Protein AF-A0A8J2MXF3-F1 (afdb_monomer_lite)

InterPro domains:
  IPR024571 ERAP1-like C-terminal domain [PF11838] (20-161)
  IPR050344 Peptidase M1 family aminopeptidases [PTHR11533] (20-162)

Radius of gyration: 16.66 Å; chains: 1; bounding box: 43×39×46 Å

Structure (mmCIF, N/CA/C/O backbone):
data_AF-A0A8J2MXF3-F1
#
_entry.id   AF-A0A8J2MXF3-F1
#
loop_
_atom_site.group_PDB
_atom_site.id
_atom_site.type_symbol
_atom_site.label_atom_id
_atom_site.label_alt_id
_atom_site.label_comp_id
_atom_site.label_asym_id
_atom_site.label_entity_id
_atom_site.label_seq_id
_atom_site.pdbx_PDB_ins_code
_atom_site.Cartn_x
_atom_site.Cartn_y
_atom_site.Cartn_z
_atom_site.occupancy
_atom_site.B_iso_or_equiv
_atom_site.auth_seq_id
_atom_site.auth_comp_id
_atom_site.auth_asym_id
_atom_site.auth_atom_id
_atom_site.pdbx_PDB_model_num
ATOM 1 N N . MET A 1 1 ? 4.763 23.069 -11.383 1.00 51.41 1 MET A N 1
ATOM 2 C CA . MET A 1 1 ? 6.110 23.471 -10.920 1.00 51.41 1 MET A CA 1
ATOM 3 C C . MET A 1 1 ? 7.003 22.296 -10.493 1.00 51.41 1 MET A C 1
ATOM 5 O O . MET A 1 1 ? 7.895 21.984 -11.263 1.00 51.41 1 MET A O 1
ATOM 9 N N . ILE A 1 2 ? 6.796 21.588 -9.363 1.00 57.12 2 ILE A N 1
ATOM 10 C CA . ILE A 1 2 ? 7.686 20.450 -8.982 1.00 57.12 2 ILE A CA 1
ATOM 11 C C . ILE A 1 2 ? 7.557 19.253 -9.948 1.00 57.12 2 ILE A C 1
ATOM 13 O O . ILE A 1 2 ? 8.568 18.749 -10.423 1.00 57.12 2 ILE A O 1
ATOM 17 N N . LEU A 1 3 ? 6.329 18.852 -10.300 1.00 63.12 3 LEU A N 1
ATOM 18 C CA . LEU A 1 3 ? 6.084 17.717 -11.210 1.00 63.12 3 LEU A CA 1
ATOM 19 C C . LEU A 1 3 ? 6.523 17.976 -12.667 1.00 63.12 3 LEU A C 1
ATOM 21 O O . LEU A 1 3 ? 6.828 17.054 -13.416 1.00 63.12 3 LEU A O 1
ATOM 25 N N . GLU A 1 4 ? 6.571 19.243 -13.084 1.00 61.25 4 GLU A N 1
ATOM 26 C CA . GLU A 1 4 ? 6.994 19.617 -14.442 1.00 61.25 4 GLU A CA 1
ATOM 27 C C . GLU A 1 4 ? 8.514 19.538 -14.604 1.00 61.25 4 GLU A C 1
ATOM 29 O O . GLU A 1 4 ? 9.002 19.171 -15.671 1.00 61.25 4 GLU A O 1
ATOM 34 N N . LEU A 1 5 ? 9.264 19.809 -13.530 1.00 63.69 5 LEU A N 1
ATOM 35 C CA . LEU A 1 5 ? 10.720 19.668 -13.506 1.00 63.69 5 LEU A CA 1
ATOM 36 C C . LEU A 1 5 ? 11.154 18.195 -13.412 1.00 63.69 5 LEU A C 1
ATOM 38 O O . LEU A 1 5 ? 12.214 17.837 -13.925 1.00 63.69 5 LEU A O 1
ATOM 42 N N . SER A 1 6 ? 10.339 17.323 -12.802 1.00 73.75 6 SER A N 1
ATOM 43 C CA . SER A 1 6 ? 10.648 15.895 -12.645 1.00 73.75 6 SER A CA 1
ATOM 44 C C . SER A 1 6 ? 10.264 15.028 -13.845 1.00 73.75 6 SER A C 1
ATOM 46 O O . SER A 1 6 ? 10.792 13.926 -13.965 1.00 73.75 6 SER A O 1
ATOM 48 N N . GLY A 1 7 ? 9.408 15.490 -14.763 1.00 79.31 7 GLY A N 1
ATOM 49 C CA . GLY A 1 7 ? 8.830 14.666 -15.837 1.00 79.31 7 GLY A CA 1
ATOM 50 C C . GLY A 1 7 ? 9.824 13.832 -16.674 1.00 79.31 7 GLY A C 1
ATOM 51 O O . GLY A 1 7 ? 9.589 12.635 -16.867 1.00 79.31 7 GLY A O 1
ATOM 52 N N . PRO A 1 8 ? 10.940 14.396 -17.178 1.00 83.69 8 PRO A N 1
ATOM 53 C CA . PRO A 1 8 ? 11.956 13.616 -17.891 1.00 83.69 8 PRO A CA 1
ATOM 54 C C . PRO A 1 8 ? 12.625 12.544 -17.019 1.00 83.69 8 PRO A C 1
ATOM 56 O O . PRO A 1 8 ? 12.872 11.435 -17.491 1.00 83.69 8 PRO A O 1
ATOM 59 N N . LEU A 1 9 ? 12.887 12.854 -15.747 1.00 82.81 9 LEU A N 1
ATOM 60 C CA . LEU A 1 9 ? 13.492 11.919 -14.798 1.00 82.81 9 LEU A CA 1
ATOM 61 C C . LEU A 1 9 ? 12.500 10.831 -14.378 1.00 82.81 9 LEU A C 1
ATOM 63 O O . LEU A 1 9 ? 12.877 9.666 -14.300 1.00 82.81 9 LEU A O 1
ATOM 67 N N . GLU A 1 10 ? 11.224 11.173 -14.200 1.00 85.81 10 GLU A N 1
ATOM 68 C CA . GLU A 1 10 ? 10.158 10.202 -13.953 1.00 85.81 10 GLU A CA 1
ATOM 69 C C . GLU A 1 10 ? 10.076 9.184 -15.086 1.00 85.81 10 GLU A C 1
ATOM 71 O O . GLU A 1 10 ? 10.077 7.989 -14.823 1.00 85.81 10 GLU A O 1
ATOM 76 N N . ARG A 1 11 ? 10.096 9.617 -16.352 1.00 85.69 11 ARG A N 1
ATOM 77 C CA . ARG A 1 11 ? 10.095 8.677 -17.487 1.00 85.69 11 ARG A CA 1
ATOM 78 C C . ARG A 1 11 ? 11.307 7.750 -17.501 1.00 85.69 11 ARG A C 1
ATOM 80 O O . ARG A 1 11 ? 11.182 6.609 -17.935 1.00 85.69 11 ARG A O 1
ATOM 87 N N . LYS A 1 12 ? 12.462 8.225 -17.030 1.00 85.50 12 LYS A N 1
ATOM 88 C CA . LYS A 1 12 ? 13.669 7.404 -16.911 1.00 85.50 12 LYS A CA 1
ATOM 89 C C . LYS A 1 12 ? 13.523 6.359 -15.802 1.00 85.50 12 LYS A C 1
ATOM 91 O O . LYS A 1 12 ? 13.716 5.178 -16.057 1.00 85.50 12 LYS A O 1
ATOM 96 N N . PHE A 1 13 ? 13.173 6.780 -14.587 1.00 84.44 13 PHE A N 1
ATOM 97 C CA . PHE A 1 13 ? 13.171 5.901 -13.410 1.00 84.44 13 PHE A CA 1
ATOM 98 C C . PHE A 1 13 ? 11.900 5.046 -13.265 1.00 84.44 13 PHE A C 1
ATOM 100 O O . PHE A 1 13 ? 11.935 3.983 -12.645 1.00 84.44 13 PHE A O 1
ATOM 107 N N . LEU A 1 14 ? 10.783 5.469 -13.861 1.00 86.00 14 LEU A N 1
ATOM 108 C CA . LEU A 1 14 ? 9.497 4.758 -13.877 1.00 86.00 14 LEU A CA 1
ATOM 109 C C . LEU A 1 14 ? 9.300 3.967 -15.181 1.00 86.00 14 LEU A C 1
ATOM 111 O O . LEU A 1 14 ? 8.191 3.834 -15.692 1.00 86.00 14 LEU A O 1
ATOM 115 N N . SER A 1 15 ? 10.399 3.449 -15.724 1.00 83.00 15 SER A N 1
ATOM 116 C CA . SER A 1 15 ? 10.432 2.507 -16.838 1.00 83.00 15 SER A CA 1
ATOM 117 C C . SER A 1 15 ? 11.151 1.242 -16.387 1.00 83.00 15 SER A C 1
ATOM 119 O O . SER A 1 15 ? 12.134 1.310 -15.651 1.00 83.00 15 SER A O 1
ATOM 121 N N . ASP A 1 16 ? 10.658 0.077 -16.802 1.00 78.56 16 ASP A N 1
ATOM 122 C CA . ASP A 1 16 ? 11.341 -1.191 -16.521 1.00 78.56 16 ASP A CA 1
ATOM 123 C C . ASP A 1 16 ? 12.428 -1.491 -17.550 1.00 78.56 16 ASP A C 1
ATOM 125 O O . ASP A 1 16 ? 13.406 -2.147 -17.226 1.00 78.56 16 ASP A O 1
ATOM 129 N N . ALA A 1 17 ? 12.295 -0.973 -18.775 1.00 73.31 17 ALA A N 1
ATOM 130 C CA . ALA A 1 17 ? 13.290 -1.164 -19.829 1.00 73.31 17 ALA A CA 1
ATOM 131 C C . ALA A 1 17 ? 14.604 -0.419 -19.543 1.00 73.31 17 ALA A C 1
ATOM 133 O O . ALA A 1 17 ? 15.650 -0.788 -20.064 1.00 73.31 17 ALA A O 1
ATOM 134 N N . ALA A 1 18 ? 14.534 0.645 -18.742 1.00 62.91 18 ALA A N 1
ATOM 135 C CA . ALA A 1 18 ? 15.682 1.464 -18.377 1.00 62.91 18 ALA A CA 1
ATOM 136 C C . ALA A 1 18 ? 16.324 1.052 -17.044 1.00 62.91 18 ALA A C 1
ATOM 138 O O . ALA A 1 18 ? 17.303 1.680 -16.666 1.00 62.91 18 ALA A O 1
ATOM 139 N N . PHE A 1 19 ? 15.758 0.064 -16.343 1.00 70.31 19 PHE A N 1
ATOM 140 C CA . PHE A 1 19 ? 16.116 -0.277 -14.972 1.00 70.31 19 PHE A CA 1
ATOM 141 C C . PHE A 1 19 ? 16.825 -1.634 -14.920 1.00 70.31 19 PHE A C 1
ATOM 143 O O . PHE A 1 19 ? 16.199 -2.662 -15.184 1.00 70.31 19 PHE A O 1
ATOM 150 N N . ASP A 1 20 ? 18.115 -1.642 -14.573 1.00 68.44 20 ASP A N 1
ATOM 151 C CA . ASP A 1 20 ? 18.919 -2.870 -14.490 1.00 68.44 20 ASP A CA 1
ATOM 152 C C . ASP A 1 20 ? 18.795 -3.569 -13.129 1.00 68.44 20 ASP A C 1
ATOM 154 O O . ASP A 1 20 ? 19.024 -4.775 -13.020 1.00 68.44 20 ASP A O 1
ATOM 158 N N . GLY A 1 21 ? 18.394 -2.820 -12.096 1.00 70.06 21 GLY A N 1
ATOM 159 C CA . GLY A 1 21 ? 18.131 -3.319 -10.747 1.00 70.06 21 GLY A CA 1
ATOM 160 C C . GLY A 1 21 ? 19.346 -3.825 -9.976 1.00 70.06 21 GLY A C 1
ATOM 161 O O . GLY A 1 21 ? 19.216 -4.105 -8.782 1.00 70.06 21 GLY A O 1
ATOM 162 N N . ASN A 1 22 ? 20.521 -3.885 -10.594 1.00 76.00 22 ASN A N 1
ATOM 163 C CA . ASN A 1 22 ? 21.774 -4.311 -9.987 1.00 76.00 22 ASN A CA 1
ATOM 164 C C . ASN A 1 22 ? 22.464 -3.134 -9.289 1.00 76.00 22 ASN A C 1
ATOM 166 O O . ASN A 1 22 ? 22.999 -3.310 -8.187 1.00 76.00 22 ASN A O 1
ATOM 170 N N . ASP A 1 23 ? 22.363 -1.920 -9.838 1.00 85.75 23 ASP A N 1
ATOM 171 C CA . ASP A 1 23 ? 22.882 -0.714 -9.190 1.00 85.75 23 ASP A CA 1
ATOM 172 C C . ASP A 1 23 ? 22.002 -0.272 -8.004 1.00 85.75 23 ASP A C 1
ATOM 174 O O . ASP A 1 23 ? 20.831 0.095 -8.131 1.00 85.75 23 ASP A O 1
ATOM 178 N N . ARG A 1 24 ? 22.599 -0.249 -6.807 1.00 85.06 24 ARG A N 1
ATOM 179 C CA . ARG A 1 24 ? 21.953 0.223 -5.575 1.00 85.06 24 ARG A CA 1
ATOM 180 C C . ARG A 1 24 ? 21.475 1.673 -5.682 1.00 85.06 24 ARG A C 1
ATOM 182 O O . ARG A 1 24 ? 20.410 1.991 -5.153 1.00 85.06 24 ARG A O 1
ATOM 189 N N . MET A 1 25 ? 22.240 2.550 -6.326 1.00 87.19 25 MET A N 1
ATOM 190 C CA . MET A 1 25 ? 21.855 3.951 -6.495 1.00 87.19 25 MET A CA 1
ATOM 191 C C . MET A 1 25 ? 20.649 4.082 -7.418 1.00 87.19 25 MET A C 1
ATOM 193 O O . MET A 1 25 ? 19.761 4.892 -7.153 1.00 87.19 25 MET A O 1
ATOM 197 N N . GLU A 1 26 ? 20.564 3.247 -8.451 1.00 85.38 26 GLU A N 1
ATOM 198 C CA . GLU A 1 26 ? 19.390 3.186 -9.314 1.00 85.38 26 GLU A CA 1
ATOM 199 C C . GLU A 1 26 ? 18.136 2.757 -8.534 1.00 85.38 26 GLU A C 1
ATOM 201 O O . GLU A 1 26 ? 17.093 3.411 -8.637 1.00 85.38 26 GLU A O 1
ATOM 206 N N . ARG A 1 27 ? 18.245 1.732 -7.674 1.00 87.12 27 ARG A N 1
ATOM 207 C CA . ARG A 1 27 ? 17.138 1.292 -6.802 1.00 87.12 27 ARG A CA 1
ATOM 208 C C . ARG A 1 27 ? 16.671 2.399 -5.859 1.00 87.12 27 ARG A C 1
ATOM 210 O O . ARG A 1 27 ? 15.473 2.668 -5.779 1.00 87.12 27 ARG A O 1
ATOM 217 N N . LEU A 1 28 ? 17.604 3.076 -5.188 1.00 90.25 28 LEU A N 1
ATOM 218 C CA . LEU A 1 28 ? 17.295 4.178 -4.269 1.00 90.25 28 LEU A CA 1
ATOM 219 C C . LEU A 1 28 ? 16.609 5.347 -4.980 1.00 90.25 28 LEU A C 1
ATOM 221 O O . LEU A 1 28 ? 15.634 5.896 -4.463 1.00 90.25 28 LEU A O 1
ATOM 225 N N . ASN A 1 29 ? 17.071 5.694 -6.182 1.00 89.19 29 ASN A N 1
ATOM 226 C CA . ASN A 1 29 ? 16.425 6.718 -6.994 1.00 89.19 29 ASN A CA 1
ATOM 227 C C . ASN A 1 29 ? 15.001 6.297 -7.362 1.00 89.19 29 ASN A C 1
ATOM 229 O O . ASN A 1 29 ? 14.070 7.072 -7.156 1.00 89.19 29 ASN A O 1
ATOM 233 N N . LYS A 1 30 ? 14.793 5.060 -7.826 1.00 90.81 30 LYS A N 1
ATOM 234 C CA . LYS A 1 30 ? 13.455 4.560 -8.169 1.00 90.81 30 LYS A CA 1
ATOM 235 C C . LYS A 1 30 ? 12.495 4.608 -6.978 1.00 90.81 30 LYS A C 1
ATOM 237 O O . LYS A 1 30 ? 11.381 5.102 -7.130 1.00 90.81 30 LYS A O 1
ATOM 242 N N . ILE A 1 31 ? 12.941 4.191 -5.793 1.00 93.50 31 ILE A N 1
ATOM 243 C CA . ILE A 1 31 ? 12.184 4.298 -4.532 1.00 93.50 31 ILE A CA 1
ATOM 244 C C . ILE A 1 31 ? 11.783 5.753 -4.265 1.00 93.50 31 ILE A C 1
ATOM 246 O O . ILE A 1 31 ? 10.605 6.038 -4.050 1.00 93.50 31 ILE A O 1
ATOM 250 N N . ALA A 1 32 ? 12.736 6.688 -4.317 1.00 92.19 32 ALA A N 1
ATOM 251 C CA . ALA A 1 32 ? 12.475 8.101 -4.048 1.00 92.19 32 ALA A CA 1
ATOM 252 C C . ALA A 1 32 ? 11.505 8.721 -5.067 1.00 92.19 32 ALA A C 1
ATOM 254 O O . ALA A 1 32 ? 10.587 9.448 -4.680 1.00 92.19 32 ALA A O 1
ATOM 255 N N . PHE A 1 33 ? 11.677 8.408 -6.354 1.00 92.12 33 PHE A N 1
ATOM 256 C CA . PHE A 1 33 ? 10.792 8.881 -7.414 1.00 92.12 33 PHE A CA 1
ATOM 257 C C . PHE A 1 33 ? 9.380 8.333 -7.240 1.00 92.12 33 PHE A C 1
ATOM 259 O O . PHE A 1 33 ? 8.440 9.125 -7.246 1.00 92.12 33 PHE A O 1
ATOM 266 N N . ILE A 1 34 ? 9.213 7.024 -7.020 1.00 94.19 34 ILE A N 1
ATOM 267 C CA . ILE A 1 34 ? 7.890 6.428 -6.789 1.00 94.19 34 ILE A CA 1
ATOM 268 C C . ILE A 1 34 ? 7.228 7.085 -5.582 1.00 94.19 34 ILE A C 1
ATOM 270 O O . ILE A 1 34 ? 6.121 7.605 -5.707 1.00 94.19 34 ILE A O 1
ATOM 274 N N . LYS A 1 35 ? 7.928 7.141 -4.445 1.00 93.00 35 LYS A N 1
ATOM 275 C CA . LYS A 1 35 ? 7.401 7.709 -3.205 1.00 93.00 35 LYS A CA 1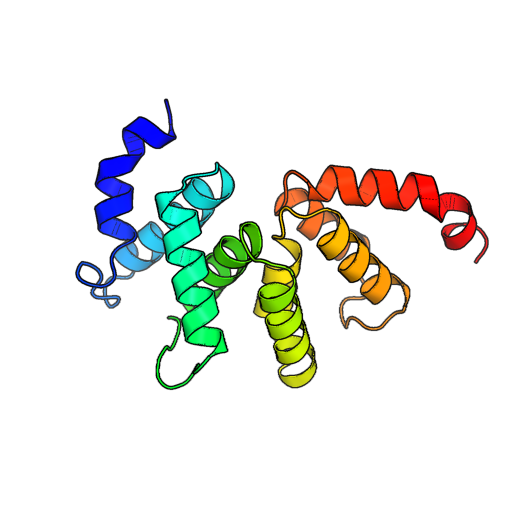
ATOM 276 C C . LYS A 1 35 ? 6.880 9.126 -3.412 1.00 93.00 35 LYS A C 1
ATOM 278 O O . LYS A 1 35 ? 5.707 9.396 -3.171 1.00 93.00 35 LYS A O 1
ATOM 283 N N . TRP A 1 36 ? 7.733 10.040 -3.868 1.00 91.56 36 TRP A N 1
ATOM 284 C CA . TRP A 1 36 ? 7.380 11.457 -3.888 1.00 91.56 36 TRP A CA 1
ATOM 285 C C . TRP A 1 36 ? 6.456 11.818 -5.042 1.00 91.56 36 TRP A C 1
ATOM 287 O O . TRP A 1 36 ? 5.469 12.520 -4.835 1.00 91.56 36 TRP A O 1
ATOM 297 N N . THR A 1 37 ? 6.716 11.322 -6.249 1.00 92.81 37 THR A N 1
ATOM 298 C CA . THR A 1 37 ? 5.931 11.741 -7.417 1.00 92.81 37 THR A CA 1
ATOM 299 C C . THR A 1 37 ? 4.517 11.166 -7.372 1.00 92.81 37 THR A C 1
ATOM 301 O O . THR A 1 37 ? 3.559 11.894 -7.635 1.00 92.81 37 THR A O 1
ATOM 304 N N . CYS A 1 38 ? 4.333 9.918 -6.920 1.00 93.69 38 CYS A N 1
ATOM 305 C CA . CYS A 1 38 ? 2.997 9.358 -6.710 1.00 93.69 38 CYS A CA 1
ATOM 306 C C . CYS A 1 38 ? 2.262 10.044 -5.552 1.00 93.69 38 CYS A C 1
ATOM 308 O O . CYS A 1 38 ? 1.057 10.312 -5.668 1.00 93.69 38 CYS A O 1
ATOM 310 N N . PHE A 1 39 ? 2.969 10.347 -4.453 1.00 91.38 39 PHE A N 1
ATOM 311 C CA . PHE A 1 39 ? 2.399 11.063 -3.311 1.00 91.38 39 PHE A CA 1
ATOM 312 C C . PHE A 1 39 ? 1.851 12.429 -3.735 1.00 91.38 39 PHE A C 1
ATOM 314 O O . PHE A 1 39 ? 0.687 12.714 -3.457 1.00 91.38 39 PHE A O 1
ATOM 321 N N . TYR A 1 40 ? 2.631 13.203 -4.499 1.00 90.31 40 TYR A N 1
ATOM 322 C CA . TYR A 1 40 ? 2.243 14.518 -5.025 1.00 90.31 40 TYR A CA 1
ATOM 323 C C . TYR A 1 40 ? 1.296 14.481 -6.231 1.00 90.31 40 TYR A C 1
ATOM 325 O O . TYR A 1 40 ? 0.921 15.533 -6.742 1.00 90.31 40 TYR A O 1
ATOM 333 N N . GLY A 1 41 ? 0.865 13.302 -6.679 1.00 90.38 41 GLY A N 1
ATOM 334 C CA . GLY A 1 41 ? -0.197 13.201 -7.676 1.00 90.38 41 GLY A CA 1
ATOM 335 C C . GLY A 1 41 ? 0.247 13.092 -9.129 1.00 90.38 41 GLY A C 1
ATOM 336 O O . GLY A 1 41 ? -0.592 13.280 -10.004 1.00 90.38 41 GLY A O 1
ATOM 337 N N . SER A 1 42 ? 1.508 12.749 -9.414 1.00 92.62 42 SER A N 1
ATOM 338 C CA . SER A 1 42 ? 1.939 12.441 -10.784 1.00 92.62 42 SER A CA 1
ATOM 339 C C . SER A 1 42 ? 1.093 11.310 -11.369 1.00 92.62 42 SER A C 1
ATOM 341 O O . SER A 1 42 ? 1.129 10.172 -10.890 1.00 92.62 42 SER A O 1
ATOM 343 N N . THR A 1 43 ? 0.354 11.612 -12.438 1.00 92.50 43 THR A N 1
ATOM 344 C CA . THR A 1 43 ? -0.439 10.629 -13.186 1.00 92.50 43 THR A CA 1
ATOM 345 C C . THR A 1 43 ? 0.442 9.525 -13.764 1.00 92.50 43 THR A C 1
ATOM 347 O O . THR A 1 43 ? 0.045 8.362 -13.763 1.00 92.50 43 THR A O 1
ATOM 350 N N . LEU A 1 44 ? 1.659 9.865 -14.208 1.00 92.56 44 LEU A N 1
ATOM 351 C CA . LEU A 1 44 ? 2.616 8.895 -14.739 1.00 92.56 44 LEU A CA 1
ATOM 352 C C . LEU A 1 44 ? 2.991 7.867 -13.667 1.00 92.56 44 LEU A C 1
ATOM 354 O O . LEU A 1 44 ? 2.868 6.664 -13.894 1.00 92.56 44 LEU A O 1
ATOM 358 N N . CYS A 1 45 ? 3.374 8.342 -12.481 1.00 94.56 45 CYS A N 1
ATOM 359 C CA . CYS A 1 45 ? 3.732 7.473 -11.368 1.00 94.56 45 CYS A CA 1
ATOM 360 C C . CYS A 1 45 ? 2.550 6.632 -10.887 1.00 94.56 45 CYS A C 1
ATOM 362 O O . CYS A 1 45 ? 2.678 5.419 -10.714 1.00 94.56 45 CYS A O 1
ATOM 364 N N . ARG A 1 46 ? 1.384 7.256 -10.707 1.00 94.56 46 ARG A N 1
ATOM 365 C CA . ARG A 1 46 ? 0.175 6.571 -10.238 1.00 94.56 46 ARG A CA 1
ATOM 366 C C . ARG A 1 46 ? -0.247 5.451 -11.184 1.00 94.56 46 ARG A C 1
ATOM 368 O O . ARG A 1 46 ? -0.516 4.346 -10.721 1.00 94.56 46 ARG A O 1
ATOM 375 N N . ASN A 1 47 ? -0.223 5.700 -12.492 1.00 96.12 47 ASN A N 1
ATOM 376 C CA . ASN A 1 47 ? -0.534 4.682 -13.493 1.00 96.12 47 ASN A CA 1
ATOM 377 C C . ASN A 1 47 ? 0.509 3.559 -13.507 1.00 96.12 47 ASN A C 1
ATOM 379 O O . ASN A 1 47 ? 0.132 2.389 -13.495 1.00 96.12 47 ASN A O 1
ATOM 383 N N . TYR A 1 48 ? 1.803 3.898 -13.481 1.00 95.88 48 TYR A N 1
ATOM 384 C CA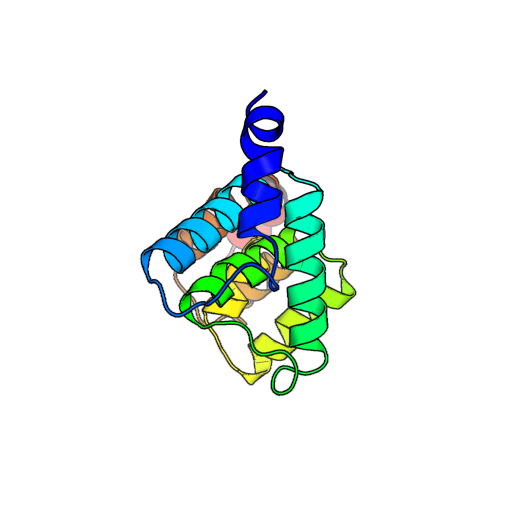 . TYR A 1 48 ? 2.885 2.912 -13.433 1.00 95.88 48 TYR A CA 1
ATOM 385 C C . TYR A 1 48 ? 2.732 1.967 -12.232 1.00 95.88 48 TYR A C 1
ATOM 387 O O . TYR A 1 48 ? 2.663 0.747 -12.395 1.00 95.88 48 TYR A O 1
ATOM 395 N N . SER A 1 49 ? 2.607 2.527 -11.029 1.00 97.31 49 SER A N 1
ATOM 396 C CA . SER A 1 49 ? 2.509 1.753 -9.790 1.00 97.31 49 SER A CA 1
ATOM 397 C C . SER A 1 49 ? 1.203 0.962 -9.695 1.00 97.31 49 SER A C 1
ATOM 399 O O . SER A 1 49 ? 1.216 -0.167 -9.209 1.00 97.31 49 SER A O 1
ATOM 401 N N . LEU A 1 50 ? 0.084 1.494 -10.204 1.00 98.38 50 LEU A N 1
ATOM 402 C CA . LEU A 1 50 ? -1.190 0.769 -10.254 1.00 98.38 50 LEU A CA 1
ATOM 403 C C . LEU A 1 50 ? -1.120 -0.445 -11.188 1.00 98.38 50 LEU A C 1
ATOM 405 O O . LEU A 1 50 ? -1.581 -1.523 -10.816 1.00 98.38 50 LEU A O 1
ATOM 409 N N . VAL A 1 51 ? -0.524 -0.299 -12.375 1.00 97.94 51 VAL A N 1
ATOM 410 C CA . VAL A 1 51 ? -0.314 -1.424 -13.302 1.00 97.94 51 VAL A CA 1
ATOM 411 C C . VAL A 1 51 ? 0.580 -2.480 -12.658 1.00 97.94 51 VAL A C 1
ATOM 413 O O . VAL A 1 51 ? 0.257 -3.666 -12.702 1.00 97.94 51 VAL A O 1
ATOM 416 N N . LYS A 1 52 ? 1.667 -2.065 -11.999 1.00 97.81 52 LYS A N 1
ATOM 417 C CA . LYS A 1 52 ? 2.562 -2.983 -11.283 1.00 97.81 52 LYS A CA 1
ATOM 418 C C . LYS A 1 52 ? 1.859 -3.736 -10.160 1.00 97.81 52 LYS A C 1
ATOM 420 O O . LYS A 1 52 ? 1.998 -4.953 -10.085 1.00 97.81 52 LYS A O 1
ATOM 425 N N . LEU A 1 53 ? 1.068 -3.039 -9.347 1.00 98.56 53 LEU A N 1
ATOM 426 C CA . LEU A 1 53 ? 0.240 -3.643 -8.305 1.00 98.56 53 LEU A CA 1
ATOM 427 C C . LEU A 1 53 ? -0.744 -4.664 -8.889 1.00 98.56 53 LEU A C 1
ATOM 429 O O . LEU A 1 53 ? -0.793 -5.794 -8.413 1.00 98.5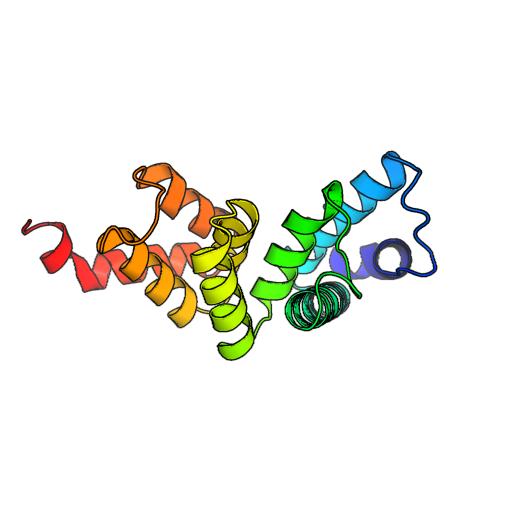6 53 LEU A O 1
ATOM 433 N N . LYS A 1 54 ? -1.504 -4.293 -9.929 1.00 98.56 54 LYS A N 1
ATOM 434 C CA . LYS A 1 54 ? -2.503 -5.176 -10.554 1.00 98.56 54 LYS A CA 1
ATOM 435 C C . LYS A 1 54 ? -1.863 -6.421 -11.172 1.00 98.56 54 LYS A C 1
ATOM 437 O O . LYS A 1 54 ? -2.366 -7.520 -10.965 1.00 98.56 54 LYS A O 1
ATOM 442 N N . ASN A 1 55 ? -0.737 -6.267 -11.866 1.00 98.25 55 ASN A N 1
ATOM 443 C CA . ASN A 1 55 ? -0.010 -7.393 -12.456 1.00 98.25 55 ASN A CA 1
ATOM 444 C C . ASN A 1 55 ? 0.556 -8.333 -11.385 1.00 98.25 55 ASN A C 1
ATOM 446 O O . ASN A 1 55 ? 0.438 -9.549 -11.517 1.00 98.25 55 ASN A O 1
ATOM 450 N N . TRP A 1 56 ? 1.132 -7.777 -10.315 1.00 97.88 56 TRP A N 1
ATOM 451 C CA . TRP A 1 56 ? 1.628 -8.565 -9.188 1.00 97.88 56 TRP A CA 1
ATOM 452 C C . TRP A 1 56 ? 0.496 -9.293 -8.454 1.00 97.88 56 TRP A C 1
ATOM 454 O O . TRP A 1 56 ? 0.653 -10.459 -8.125 1.00 97.88 56 TRP A O 1
ATOM 464 N N . LEU A 1 57 ? -0.660 -8.654 -8.240 1.00 98.06 57 LEU A N 1
ATOM 465 C CA . LEU A 1 57 ? -1.831 -9.310 -7.643 1.00 98.06 57 LEU A CA 1
ATOM 466 C C . LEU A 1 57 ? -2.392 -10.434 -8.524 1.00 98.06 57 LEU A C 1
ATOM 468 O O . LEU A 1 57 ? -2.876 -11.427 -7.991 1.00 98.06 57 LEU A O 1
ATOM 472 N N . ALA A 1 58 ? -2.343 -10.281 -9.850 1.00 97.88 58 ALA A N 1
ATOM 473 C CA . ALA A 1 58 ? -2.834 -11.291 -10.785 1.00 97.88 58 ALA A CA 1
ATOM 474 C C . ALA A 1 58 ? -1.933 -12.534 -10.832 1.00 97.88 58 ALA A C 1
ATOM 476 O O . ALA A 1 58 ? -2.437 -13.652 -10.891 1.00 97.88 58 ALA A O 1
ATOM 477 N N . ASP A 1 59 ? -0.614 -12.340 -10.821 1.00 97.12 59 ASP A N 1
ATOM 478 C CA . ASP A 1 59 ? 0.362 -13.429 -10.813 1.00 97.12 59 ASP A CA 1
ATOM 479 C C . ASP A 1 59 ? 1.695 -12.940 -10.211 1.00 97.12 59 ASP A C 1
ATOM 481 O O . ASP A 1 59 ? 2.526 -12.374 -10.935 1.00 97.12 59 ASP A O 1
ATOM 485 N N . PRO A 1 60 ? 1.917 -13.138 -8.894 1.00 94.44 60 PRO A N 1
ATOM 486 C CA . PRO A 1 60 ? 3.130 -12.691 -8.210 1.00 94.44 60 PRO A CA 1
ATOM 487 C C . PRO A 1 60 ? 4.406 -13.389 -8.689 1.00 94.44 60 PRO A C 1
ATOM 489 O O . PRO A 1 60 ? 5.491 -12.827 -8.551 1.00 94.44 60 PRO A O 1
ATOM 492 N N . VAL A 1 61 ? 4.286 -14.611 -9.222 1.00 95.00 61 VAL A N 1
ATOM 493 C CA . VAL A 1 61 ? 5.423 -15.419 -9.687 1.00 95.00 61 VAL A CA 1
ATOM 494 C C . VAL A 1 61 ? 5.875 -14.934 -11.058 1.00 95.00 61 VAL A C 1
ATOM 496 O O . VAL A 1 61 ? 7.070 -14.775 -11.298 1.00 95.00 61 VAL A O 1
ATOM 499 N N . LYS A 1 62 ? 4.922 -14.649 -11.950 1.00 96.69 62 LYS A N 1
ATOM 500 C CA . LYS A 1 62 ? 5.201 -14.102 -13.282 1.00 96.69 62 LYS A CA 1
ATOM 501 C C . LYS A 1 62 ? 5.543 -12.615 -13.255 1.00 96.69 62 LYS A C 1
ATOM 503 O O . LYS A 1 62 ? 6.294 -12.152 -14.109 1.00 96.69 62 LYS A O 1
ATOM 508 N N . ASN A 1 63 ? 4.999 -11.865 -12.298 1.00 95.56 63 ASN A N 1
ATOM 509 C CA . ASN A 1 63 ? 5.208 -10.423 -12.157 1.00 95.56 63 ASN A CA 1
ATOM 510 C C . ASN A 1 63 ? 5.793 -10.078 -10.780 1.00 95.56 63 ASN A C 1
ATOM 512 O O . ASN A 1 63 ? 5.148 -9.363 -10.006 1.00 95.56 63 ASN A O 1
ATOM 516 N N . PRO A 1 64 ? 7.001 -10.564 -10.449 1.00 94.44 64 PRO A N 1
ATOM 517 C CA . PRO A 1 64 ? 7.604 -10.281 -9.160 1.00 94.44 64 PRO A CA 1
ATOM 518 C C . PRO A 1 64 ? 7.901 -8.785 -9.028 1.00 94.44 64 PRO A C 1
ATOM 520 O O . PRO A 1 64 ? 8.321 -8.115 -9.976 1.00 94.44 64 PRO A O 1
ATOM 523 N N . LEU A 1 65 ? 7.697 -8.261 -7.822 1.00 93.56 65 LEU A N 1
ATOM 524 C CA . LEU A 1 65 ? 8.181 -6.939 -7.447 1.00 93.56 65 LEU A CA 1
ATOM 525 C C . LEU A 1 65 ? 9.543 -7.100 -6.784 1.00 93.56 65 LEU A C 1
ATOM 527 O O . LEU A 1 65 ? 9.729 -7.984 -5.952 1.00 93.56 65 LEU A O 1
ATOM 531 N N . LEU A 1 66 ? 10.484 -6.232 -7.141 1.00 90.19 66 LEU A N 1
ATOM 532 C CA . LEU A 1 66 ? 11.787 -6.197 -6.485 1.00 90.19 66 LEU A CA 1
ATOM 533 C C . LEU A 1 66 ? 11.622 -5.793 -5.029 1.00 90.19 66 LEU A C 1
ATOM 535 O O . LEU A 1 66 ? 10.975 -4.782 -4.757 1.00 90.19 66 LEU A O 1
ATOM 539 N N . GLU A 1 67 ? 12.246 -6.546 -4.129 1.00 88.88 67 GLU A N 1
ATOM 540 C CA . GLU A 1 67 ? 12.017 -6.431 -2.687 1.00 88.88 67 GLU A CA 1
ATOM 541 C C . GLU A 1 67 ? 12.219 -4.997 -2.172 1.00 88.88 67 GLU A C 1
ATOM 543 O O . GLU A 1 67 ? 11.319 -4.427 -1.556 1.00 88.88 67 GLU A O 1
ATOM 548 N N . ASP A 1 68 ? 13.328 -4.355 -2.554 1.00 88.44 68 ASP A N 1
ATOM 549 C CA . ASP A 1 68 ? 13.659 -2.980 -2.151 1.00 88.44 68 ASP A CA 1
ATOM 550 C C . ASP A 1 68 ? 12.603 -1.943 -2.589 1.00 88.44 68 ASP A C 1
ATOM 552 O O . ASP A 1 68 ? 12.406 -0.922 -1.932 1.00 88.44 68 ASP A O 1
ATOM 556 N N . VAL A 1 69 ? 11.922 -2.182 -3.715 1.00 91.56 69 VAL A N 1
ATOM 557 C CA . VAL A 1 69 ? 10.995 -1.225 -4.351 1.00 91.56 69 VAL A CA 1
ATOM 558 C C . VAL A 1 69 ? 9.530 -1.580 -4.067 1.00 91.56 69 VAL A C 1
ATOM 560 O O . VAL A 1 69 ? 8.638 -0.738 -4.194 1.00 91.56 69 VAL A O 1
ATOM 563 N N . ARG A 1 70 ? 9.269 -2.824 -3.650 1.00 95.25 70 ARG A N 1
ATOM 564 C CA . ARG A 1 70 ? 7.940 -3.411 -3.465 1.00 95.25 70 ARG A CA 1
ATOM 565 C C . ARG A 1 70 ? 7.058 -2.549 -2.575 1.00 95.25 70 ARG A C 1
ATOM 567 O O . ARG A 1 70 ? 5.944 -2.219 -2.972 1.00 95.25 70 ARG A O 1
ATOM 574 N N . LYS A 1 71 ? 7.567 -2.127 -1.416 1.00 96.25 71 LYS A N 1
ATOM 575 C CA . LYS A 1 71 ? 6.822 -1.291 -0.464 1.00 96.25 71 LYS A CA 1
ATOM 576 C C . LYS A 1 71 ? 6.266 -0.017 -1.106 1.00 96.25 71 LYS A C 1
ATOM 578 O O . LYS A 1 71 ? 5.082 0.281 -0.949 1.00 96.25 71 LYS A O 1
ATOM 583 N N . GLU A 1 72 ? 7.102 0.712 -1.843 1.00 96.25 72 GLU A N 1
ATOM 584 C CA . GLU A 1 72 ? 6.692 1.970 -2.472 1.00 96.25 72 GLU A CA 1
ATOM 585 C C . GLU A 1 72 ? 5.753 1.735 -3.657 1.00 96.25 72 GLU A C 1
ATOM 587 O O . GLU A 1 72 ? 4.774 2.462 -3.793 1.00 96.25 72 GLU A O 1
ATOM 592 N N . ILE A 1 73 ? 5.976 0.691 -4.469 1.00 97.25 73 ILE A N 1
ATOM 593 C CA . ILE A 1 73 ? 5.058 0.324 -5.563 1.00 97.25 73 ILE A CA 1
ATOM 594 C C . ILE A 1 73 ? 3.665 0.002 -5.024 1.00 97.25 73 ILE A C 1
ATOM 596 O O . ILE A 1 73 ? 2.677 0.512 -5.552 1.00 97.25 73 ILE A O 1
ATOM 600 N N . LEU A 1 74 ? 3.572 -0.825 -3.979 1.00 98.38 74 LEU A N 1
ATOM 601 C CA . LEU A 1 74 ? 2.285 -1.228 -3.416 1.00 98.38 74 LEU A CA 1
ATOM 602 C C . LEU A 1 74 ? 1.539 -0.019 -2.835 1.00 98.38 74 LEU A C 1
ATOM 604 O O . LEU A 1 74 ? 0.379 0.207 -3.179 1.00 98.38 74 LEU A O 1
ATOM 608 N N . CYS A 1 75 ? 2.214 0.797 -2.019 1.00 97.81 75 CYS A N 1
ATOM 609 C CA . CYS A 1 75 ? 1.640 2.014 -1.439 1.00 97.81 75 CYS A CA 1
ATOM 610 C C . CYS A 1 75 ? 1.176 3.004 -2.524 1.00 97.81 75 CYS A C 1
ATOM 612 O O . CYS A 1 75 ? 0.045 3.497 -2.497 1.00 97.81 75 CYS A O 1
ATOM 614 N N . ALA A 1 76 ? 2.019 3.255 -3.527 1.00 97.12 76 ALA A N 1
ATOM 615 C CA . ALA A 1 76 ? 1.708 4.135 -4.645 1.00 97.12 76 ALA A CA 1
ATOM 616 C C . ALA A 1 76 ? 0.559 3.622 -5.526 1.00 97.12 76 ALA A C 1
ATOM 618 O O . ALA A 1 76 ? -0.273 4.414 -5.970 1.00 97.12 76 ALA A O 1
ATOM 619 N N . GLY A 1 77 ? 0.504 2.313 -5.780 1.00 97.94 77 GLY A N 1
ATOM 620 C CA . GLY A 1 77 ? -0.570 1.685 -6.543 1.00 97.94 77 GLY A CA 1
ATOM 621 C C . GLY A 1 77 ? -1.907 1.797 -5.816 1.00 97.94 77 GLY A C 1
ATOM 622 O O . GLY A 1 77 ? -2.893 2.235 -6.409 1.00 97.94 77 GLY A O 1
ATOM 623 N N . ILE A 1 78 ? -1.929 1.503 -4.511 1.00 98.19 78 ILE A N 1
ATOM 624 C CA . ILE A 1 78 ? -3.139 1.594 -3.683 1.00 98.19 78 ILE A CA 1
ATOM 625 C C . ILE A 1 78 ? -3.692 3.013 -3.611 1.00 98.19 78 ILE A C 1
ATOM 627 O O . ILE A 1 78 ? -4.907 3.203 -3.624 1.00 98.19 78 ILE A O 1
ATOM 631 N N . ARG A 1 79 ? -2.822 4.021 -3.638 1.00 96.06 79 ARG A N 1
ATOM 632 C CA . ARG A 1 79 ? -3.231 5.428 -3.678 1.00 96.06 79 ARG A CA 1
ATOM 633 C C . ARG A 1 79 ? -4.231 5.749 -4.790 1.00 96.06 79 ARG A C 1
ATOM 635 O O . ARG A 1 79 ? -5.066 6.629 -4.617 1.00 96.06 79 ARG A O 1
ATOM 642 N N . SER A 1 80 ? -4.159 5.030 -5.912 1.00 95.06 80 SER A N 1
ATOM 643 C CA . SER A 1 80 ? -5.046 5.221 -7.072 1.00 95.06 80 SER A CA 1
ATOM 644 C C . SER A 1 80 ? -5.948 4.018 -7.351 1.00 95.06 80 SER A C 1
ATOM 646 O O . SER A 1 80 ? -6.654 4.000 -8.357 1.00 95.06 80 SER A O 1
ATOM 648 N N . ALA A 1 81 ? -5.920 3.006 -6.487 1.00 97.75 81 ALA A N 1
ATOM 649 C CA . ALA A 1 81 ? -6.638 1.763 -6.694 1.00 97.75 81 ALA A CA 1
ATOM 650 C C . ALA A 1 81 ? -8.160 1.938 -6.578 1.00 97.75 81 ALA A C 1
ATOM 652 O O . ALA A 1 81 ? -8.695 2.757 -5.820 1.00 97.75 81 ALA A O 1
ATOM 653 N N . ASP A 1 82 ? -8.883 1.133 -7.349 1.00 98.00 82 ASP A N 1
ATOM 654 C CA . ASP A 1 82 ? -10.301 0.875 -7.125 1.00 98.00 82 ASP A CA 1
ATOM 655 C C . ASP A 1 82 ? -10.518 0.003 -5.877 1.00 98.00 82 ASP A C 1
ATOM 657 O O . ASP A 1 82 ? -9.575 -0.542 -5.297 1.00 98.00 82 ASP A O 1
ATOM 661 N N . LYS A 1 83 ? -11.777 -0.066 -5.431 1.00 98.25 83 LYS A N 1
ATOM 662 C CA . LYS A 1 83 ? -12.163 -0.859 -4.262 1.00 98.25 83 LYS A CA 1
ATOM 663 C C . LYS A 1 83 ? -11.797 -2.333 -4.456 1.00 98.25 83 LYS A C 1
ATOM 665 O O . LYS A 1 83 ? -11.194 -2.914 -3.568 1.00 98.25 83 LYS A O 1
ATOM 670 N N . GLU A 1 84 ? -12.061 -2.884 -5.640 1.00 98.44 84 GLU A N 1
ATOM 671 C CA . GLU A 1 84 ? -11.744 -4.277 -5.976 1.00 98.44 84 GLU A CA 1
ATOM 672 C C . GLU A 1 84 ? -10.248 -4.590 -5.805 1.00 98.44 84 GLU A C 1
ATOM 674 O O . GLU A 1 84 ? -9.874 -5.584 -5.189 1.00 98.44 84 GLU A O 1
ATOM 679 N N . THR A 1 85 ? -9.367 -3.730 -6.317 1.00 98.69 85 THR A N 1
ATOM 680 C CA . THR A 1 85 ? -7.912 -3.904 -6.197 1.00 98.69 85 THR A CA 1
ATOM 681 C C . THR A 1 85 ? -7.454 -3.795 -4.744 1.00 98.69 85 THR A C 1
ATOM 683 O O . THR A 1 85 ? -6.576 -4.545 -4.319 1.00 98.69 85 THR A O 1
ATOM 686 N N . TRP A 1 86 ? -8.043 -2.876 -3.974 1.00 98.62 86 TRP A N 1
ATOM 687 C CA . TRP A 1 86 ? -7.755 -2.730 -2.547 1.00 98.62 86 TRP A CA 1
ATOM 688 C C . TRP A 1 86 ? -8.208 -3.960 -1.747 1.00 98.62 86 TRP A C 1
ATOM 690 O O . TRP A 1 86 ? -7.440 -4.478 -0.940 1.00 98.62 86 TRP A O 1
ATOM 700 N N . GLU A 1 87 ? -9.406 -4.483 -2.018 1.00 98.44 87 GLU A N 1
ATOM 701 C CA . GLU A 1 87 ? -9.950 -5.682 -1.368 1.00 98.44 87 GLU A CA 1
ATOM 702 C C . GLU A 1 87 ? -9.133 -6.933 -1.697 1.00 98.44 87 GLU A C 1
ATOM 704 O O . GLU A 1 87 ? -8.807 -7.692 -0.789 1.00 98.44 87 GLU A O 1
ATOM 709 N N . LYS A 1 88 ? -8.699 -7.109 -2.952 1.00 98.31 88 LYS A N 1
ATOM 710 C CA . LYS A 1 88 ? -7.764 -8.187 -3.328 1.00 98.31 88 LYS A CA 1
ATOM 711 C C . LYS A 1 88 ? -6.452 -8.104 -2.553 1.00 98.31 88 LYS A C 1
ATOM 713 O O . LYS A 1 88 ? -5.896 -9.123 -2.146 1.00 98.31 88 LYS A O 1
ATOM 718 N N . LEU A 1 89 ? -5.940 -6.891 -2.336 1.00 98.44 89 LEU A N 1
ATOM 719 C CA . LEU A 1 89 ? -4.734 -6.700 -1.539 1.00 98.44 89 LEU A CA 1
ATOM 720 C C . LEU A 1 89 ? -4.980 -7.025 -0.052 1.00 98.44 89 LEU A C 1
ATOM 722 O O . LEU A 1 89 ? -4.121 -7.635 0.585 1.00 98.44 89 LEU A O 1
ATOM 726 N N . LEU A 1 90 ? -6.150 -6.678 0.492 1.00 97.88 90 LEU A N 1
ATOM 727 C CA . LEU A 1 90 ? -6.558 -7.031 1.856 1.00 97.88 90 LEU A CA 1
ATOM 728 C C . LEU A 1 90 ? -6.751 -8.548 2.040 1.00 97.88 90 LEU A C 1
ATOM 730 O O . LEU A 1 90 ? -6.359 -9.103 3.069 1.00 97.88 90 LEU A O 1
ATOM 734 N N . GLU A 1 91 ? -7.316 -9.239 1.053 1.00 97.12 91 GLU A N 1
ATOM 735 C CA . GLU A 1 91 ? -7.419 -10.702 1.046 1.00 97.12 91 GLU A CA 1
ATOM 736 C C . GLU A 1 91 ? -6.025 -11.332 1.076 1.00 97.12 91 GLU A C 1
ATOM 738 O O . GLU A 1 91 ? -5.730 -12.167 1.933 1.00 97.12 91 GLU A O 1
ATOM 743 N N . LYS A 1 92 ? -5.123 -10.850 0.213 1.00 96.44 92 LYS A N 1
ATOM 744 C CA . LYS A 1 92 ? -3.733 -11.305 0.191 1.00 96.44 92 LYS A CA 1
ATOM 745 C C . LYS A 1 92 ? -3.031 -11.081 1.530 1.00 96.44 92 LYS A C 1
ATOM 747 O O . LYS A 1 92 ? -2.347 -11.975 2.019 1.00 96.44 92 LYS A O 1
ATOM 752 N N . TYR A 1 93 ? -3.247 -9.930 2.165 1.00 95.94 93 TYR A N 1
ATOM 753 C CA . TYR A 1 93 ? -2.766 -9.679 3.523 1.00 95.94 93 TYR A CA 1
ATOM 754 C C . TYR A 1 93 ? -3.314 -10.684 4.541 1.00 95.94 93 TYR A C 1
ATOM 756 O O . TYR A 1 93 ? -2.594 -11.128 5.433 1.00 95.94 93 TYR A O 1
ATOM 764 N N . SER A 1 94 ? -4.587 -11.052 4.426 1.00 93.06 94 SER A N 1
ATOM 765 C CA . SER A 1 94 ? -5.229 -11.969 5.368 1.00 93.06 94 SER A CA 1
ATOM 766 C C . SER A 1 94 ? -4.592 -13.360 5.354 1.00 93.06 94 SER A C 1
ATOM 768 O O . SER A 1 94 ? -4.571 -14.005 6.403 1.00 93.06 94 SER A O 1
ATOM 770 N N . ILE A 1 95 ? -4.034 -13.763 4.209 1.00 93.94 95 ILE A N 1
ATOM 771 C CA . ILE A 1 95 ? -3.299 -15.015 4.003 1.00 93.94 95 ILE A CA 1
ATOM 772 C C . ILE A 1 95 ? -1.832 -14.865 4.427 1.00 93.94 95 ILE A C 1
ATOM 774 O O . ILE A 1 95 ? -1.356 -15.622 5.269 1.00 93.94 95 ILE A O 1
ATOM 778 N N . ASP A 1 96 ? -1.132 -13.871 3.875 1.00 92.19 96 ASP A N 1
ATOM 779 C CA . ASP A 1 96 ? 0.329 -13.764 3.981 1.00 92.19 96 ASP A CA 1
ATOM 780 C C . ASP A 1 96 ? 0.788 -13.111 5.297 1.00 92.19 96 ASP A C 1
ATOM 782 O O . ASP A 1 96 ? 1.929 -13.292 5.715 1.00 92.19 96 ASP A O 1
ATOM 786 N N . LYS A 1 97 ? -0.086 -12.318 5.936 1.00 91.69 97 LYS A N 1
ATOM 787 C CA . LYS A 1 97 ? 0.204 -11.483 7.120 1.00 91.69 97 LYS A CA 1
ATOM 788 C C . LYS A 1 97 ? 1.434 -10.580 6.951 1.00 91.69 97 LYS A C 1
ATOM 790 O O . LYS A 1 97 ? 2.120 -10.261 7.915 1.00 91.69 97 LYS A O 1
ATOM 795 N N . ASP A 1 98 ? 1.681 -10.139 5.722 1.00 93.31 98 ASP A N 1
ATOM 796 C CA . ASP A 1 98 ? 2.813 -9.292 5.353 1.00 93.31 98 ASP A CA 1
ATOM 797 C C . ASP A 1 98 ? 2.570 -7.820 5.739 1.00 93.31 98 ASP A C 1
ATOM 799 O O . ASP A 1 98 ? 1.670 -7.155 5.212 1.00 93.31 98 ASP A O 1
ATOM 803 N N . ASP A 1 99 ? 3.408 -7.288 6.629 1.00 92.81 99 ASP A N 1
ATOM 804 C CA . ASP A 1 99 ? 3.339 -5.901 7.106 1.00 92.81 99 ASP A CA 1
ATOM 805 C C . ASP A 1 99 ? 3.506 -4.863 5.986 1.00 92.81 99 ASP A C 1
ATOM 807 O O . ASP A 1 99 ? 2.956 -3.762 6.066 1.00 92.81 99 ASP A O 1
ATOM 811 N N . THR A 1 100 ? 4.214 -5.202 4.906 1.00 95.31 100 THR A N 1
ATOM 812 C CA . THR A 1 100 ? 4.348 -4.341 3.722 1.00 95.31 100 THR A CA 1
ATOM 813 C C . THR A 1 100 ? 3.003 -4.160 3.030 1.00 95.31 100 THR A C 1
ATOM 815 O O . THR A 1 100 ? 2.692 -3.070 2.543 1.00 95.31 100 THR A O 1
ATOM 818 N N . ILE A 1 101 ? 2.184 -5.213 3.008 1.00 97.00 101 ILE A N 1
ATOM 819 C CA . ILE A 1 101 ? 0.840 -5.160 2.440 1.00 97.00 101 ILE A CA 1
ATOM 820 C C . ILE A 1 101 ? -0.074 -4.321 3.334 1.00 97.00 101 ILE A C 1
ATOM 822 O O . ILE A 1 101 ? -0.762 -3.432 2.829 1.00 97.00 101 ILE A O 1
ATOM 826 N N . LEU A 1 102 ? -0.042 -4.544 4.652 1.00 95.75 102 LEU A N 1
ATOM 827 C CA . LEU A 1 102 ? -0.817 -3.738 5.598 1.00 95.75 102 LEU A CA 1
ATOM 828 C C . LEU A 1 102 ? -0.468 -2.248 5.484 1.00 95.75 102 LEU A C 1
ATOM 830 O O . LEU A 1 102 ? -1.360 -1.404 5.402 1.00 95.75 102 LEU A O 1
ATOM 834 N N . PHE A 1 103 ? 0.822 -1.926 5.401 1.00 95.50 103 PHE A N 1
ATOM 835 C CA . PHE A 1 103 ? 1.293 -0.566 5.159 1.00 95.50 103 PHE A CA 1
ATOM 836 C C . PHE A 1 103 ? 0.746 0.013 3.847 1.00 95.50 103 PHE A C 1
ATOM 838 O O . PHE A 1 103 ? 0.307 1.159 3.811 1.00 95.50 103 PHE A O 1
ATOM 845 N N . ALA A 1 104 ? 0.744 -0.767 2.764 1.00 97.25 104 ALA A N 1
ATOM 846 C CA . ALA A 1 104 ? 0.238 -0.308 1.475 1.00 97.25 104 ALA A CA 1
ATOM 847 C C . ALA A 1 104 ? -1.268 -0.003 1.503 1.00 97.25 104 ALA A C 1
ATOM 849 O O . ALA A 1 104 ? -1.685 0.997 0.920 1.00 97.25 104 ALA A O 1
ATOM 850 N N . LEU A 1 105 ? -2.076 -0.797 2.215 1.00 97.25 105 LEU A N 1
ATOM 851 C CA . LEU A 1 105 ? -3.520 -0.559 2.372 1.00 97.25 105 LEU A CA 1
ATOM 852 C C . LEU A 1 105 ? -3.820 0.810 3.008 1.00 97.25 105 LEU A C 1
ATOM 854 O O . LEU A 1 105 ? -4.789 1.465 2.615 1.00 97.25 105 LEU A O 1
ATOM 858 N N . MET A 1 106 ? -2.957 1.271 3.922 1.00 95.69 106 MET A N 1
ATOM 859 C CA . MET A 1 106 ? -3.044 2.586 4.578 1.00 95.69 106 MET A CA 1
ATOM 860 C C . MET A 1 106 ? -2.775 3.763 3.625 1.00 95.69 106 MET A C 1
ATOM 862 O O . MET A 1 106 ? -3.096 4.904 3.947 1.00 95.69 106 MET A O 1
ATOM 866 N N . CYS A 1 107 ? -2.205 3.513 2.443 1.00 96.88 107 CYS A N 1
ATOM 867 C CA . CYS A 1 107 ? -1.884 4.545 1.457 1.00 96.88 107 CYS A CA 1
ATOM 868 C C . CYS A 1 107 ? -3.059 4.925 0.542 1.00 96.88 107 CYS A C 1
ATOM 870 O O . CYS A 1 107 ? -2.870 5.705 -0.396 1.00 96.88 107 CYS A O 1
ATOM 872 N N . SER A 1 108 ? -4.259 4.384 0.765 1.00 96.31 108 SER A N 1
ATOM 873 C CA . SER A 1 108 ? -5.433 4.703 -0.054 1.00 96.31 108 SER A CA 1
ATOM 874 C C . SER A 1 108 ? -5.762 6.199 0.001 1.00 96.31 108 SER A C 1
ATOM 876 O O . SER A 1 108 ? -5.668 6.832 1.052 1.00 96.31 108 SER A O 1
ATOM 878 N N . SER A 1 109 ? -6.171 6.778 -1.130 1.00 94.38 109 SER A N 1
ATOM 879 C CA . SER A 1 109 ? -6.728 8.142 -1.183 1.00 94.38 109 SER A CA 1
ATOM 880 C C . SER A 1 109 ? -8.258 8.168 -1.092 1.00 94.38 109 SER A C 1
ATOM 882 O O . SER A 1 109 ? -8.860 9.219 -1.290 1.00 94.38 109 SER A O 1
ATOM 884 N N . LYS A 1 110 ? -8.899 7.026 -0.820 1.00 94.06 110 LYS A N 1
ATOM 885 C CA . LYS A 1 110 ? -10.356 6.912 -0.680 1.00 94.06 110 LYS A CA 1
ATOM 886 C C . LYS A 1 110 ? -10.725 6.784 0.785 1.00 94.06 110 LYS A C 1
ATOM 888 O O . LYS A 1 110 ? -10.265 5.852 1.446 1.00 94.06 110 LYS A O 1
ATOM 893 N N . TYR A 1 111 ? -11.553 7.712 1.255 1.00 92.69 111 TYR A N 1
ATOM 894 C CA . TYR A 1 111 ? -12.013 7.763 2.638 1.00 92.69 111 TYR A CA 1
ATOM 895 C C . TYR A 1 111 ? -12.654 6.440 3.060 1.00 92.69 111 TYR A C 1
ATOM 897 O O . TYR A 1 111 ? -12.253 5.873 4.067 1.00 92.69 111 TYR A O 1
ATOM 905 N N . GLU A 1 112 ? -13.552 5.894 2.243 1.00 93.81 112 GLU A N 1
ATOM 906 C CA . GLU A 1 112 ? -14.347 4.706 2.565 1.00 93.81 112 GLU A CA 1
ATOM 907 C C . GLU A 1 112 ? -13.463 3.471 2.795 1.00 93.81 112 GLU A C 1
ATOM 909 O O . GLU A 1 112 ? -13.744 2.640 3.654 1.00 93.81 112 GLU A O 1
ATOM 914 N N . LEU A 1 113 ? -12.355 3.364 2.054 1.00 96.31 113 LEU A N 1
ATOM 915 C CA . LEU A 1 113 ? -11.405 2.258 2.197 1.00 96.31 113 LEU A CA 1
ATOM 916 C C . LEU A 1 113 ? -10.539 2.411 3.454 1.00 96.31 113 LEU A C 1
ATOM 918 O O . LEU A 1 113 ? -10.238 1.428 4.128 1.00 96.31 113 LEU A O 1
ATOM 922 N N . LEU A 1 114 ? -10.141 3.644 3.787 1.00 95.31 114 LEU A N 1
ATOM 923 C CA . LEU A 1 114 ? -9.420 3.916 5.031 1.00 95.31 114 LEU A CA 1
ATOM 924 C C . LEU A 1 114 ? -10.325 3.738 6.251 1.00 95.31 114 LEU A C 1
ATOM 926 O O . LEU A 1 114 ? -9.885 3.177 7.250 1.00 95.31 114 LEU A O 1
ATOM 930 N N . GLU A 1 115 ? -11.585 4.157 6.162 1.00 92.94 115 GLU A N 1
ATOM 931 C CA . GLU A 1 115 ? -12.594 3.949 7.198 1.00 92.94 115 GLU A CA 1
ATOM 932 C C . GLU A 1 115 ? -12.798 2.451 7.459 1.00 92.94 115 GLU A C 1
ATOM 934 O O . GLU A 1 115 ? -12.712 2.009 8.604 1.00 92.94 115 GLU A O 1
ATOM 939 N N . GLN A 1 116 ? -12.961 1.648 6.400 1.00 94.44 116 GLN A N 1
ATOM 940 C CA . GLN A 1 116 ? -13.038 0.189 6.501 1.00 94.44 116 GLN A CA 1
ATOM 941 C C . GLN A 1 116 ? -11.802 -0.401 7.201 1.00 94.44 116 GLN A C 1
ATOM 943 O O . GLN A 1 116 ? -11.940 -1.242 8.088 1.00 94.44 116 GLN A O 1
ATOM 948 N N . LEU A 1 117 ? -10.594 0.055 6.854 1.00 95.00 117 LEU A N 1
ATOM 949 C CA . LEU A 1 117 ? -9.359 -0.399 7.503 1.00 95.00 117 LEU A CA 1
ATOM 950 C C . LEU A 1 117 ? -9.307 -0.027 8.994 1.00 95.00 117 LEU A C 1
ATOM 952 O O . LEU A 1 117 ? -8.864 -0.831 9.815 1.00 95.00 117 LEU A O 1
ATOM 956 N N . ILE A 1 118 ? -9.767 1.175 9.352 1.00 93.25 118 ILE A N 1
ATOM 957 C CA . ILE A 1 118 ? -9.857 1.639 10.742 1.00 93.25 118 ILE A CA 1
ATOM 958 C C . ILE A 1 118 ? -10.863 0.791 11.538 1.00 93.25 118 ILE A C 1
ATOM 960 O O . ILE A 1 118 ? -10.584 0.444 12.686 1.00 93.25 118 ILE A O 1
ATOM 964 N N . MET A 1 119 ? -11.993 0.398 10.941 1.00 92.38 119 MET A N 1
ATOM 965 C CA . MET A 1 119 ? -12.948 -0.508 11.595 1.00 92.38 119 MET A CA 1
ATOM 966 C C . MET A 1 119 ? -12.321 -1.878 11.881 1.00 92.38 119 MET A C 1
ATOM 968 O O . MET A 1 119 ? -12.409 -2.357 13.009 1.00 92.38 119 MET A O 1
ATOM 972 N N . LEU A 1 120 ? -11.598 -2.461 10.916 1.00 93.75 120 LEU A N 1
ATOM 973 C CA . LEU A 1 120 ? -10.879 -3.729 11.119 1.00 93.75 120 LEU A CA 1
ATOM 974 C C . LEU A 1 120 ? -9.870 -3.649 12.275 1.00 93.75 120 LEU A C 1
ATOM 976 O O . LEU A 1 120 ? -9.713 -4.606 13.034 1.00 93.75 120 LEU A O 1
ATOM 980 N N . TYR A 1 121 ? -9.189 -2.509 12.421 1.00 92.75 121 TYR A N 1
ATOM 981 C CA . TYR A 1 121 ? -8.286 -2.262 13.543 1.00 92.75 121 TYR A CA 1
ATOM 982 C C . TYR A 1 121 ? -9.025 -2.262 14.890 1.00 92.75 121 TYR A C 1
ATOM 984 O O . TYR A 1 121 ? -8.614 -2.958 15.817 1.00 92.75 121 TYR A O 1
ATOM 992 N N . ILE A 1 122 ? -10.132 -1.523 14.993 1.00 89.88 122 ILE A N 1
ATOM 993 C CA . ILE A 1 122 ? -10.926 -1.401 16.230 1.00 89.88 122 ILE A CA 1
ATOM 994 C C . ILE A 1 122 ? -11.568 -2.724 16.639 1.00 89.88 122 ILE A C 1
ATOM 996 O O . ILE A 1 122 ? -11.635 -3.037 17.830 1.00 89.88 122 ILE A O 1
ATOM 1000 N N . ASP A 1 123 ? -11.965 -3.532 15.662 1.00 90.69 123 ASP A N 1
ATOM 1001 C CA . ASP A 1 123 ? -12.501 -4.873 15.884 1.00 90.69 123 ASP A CA 1
ATOM 1002 C C . ASP A 1 123 ? -11.408 -5.905 16.226 1.00 90.69 123 ASP A C 1
ATOM 1004 O O . ASP A 1 123 ? -11.696 -7.094 16.352 1.00 90.69 123 ASP A O 1
ATOM 1008 N N . ASN A 1 124 ? -10.155 -5.471 16.416 1.00 89.25 124 ASN A N 1
ATOM 1009 C CA . ASN A 1 124 ? -8.989 -6.308 16.719 1.00 89.25 124 ASN A CA 1
ATOM 1010 C C . ASN A 1 124 ? -8.704 -7.384 15.656 1.00 89.25 124 ASN A C 1
ATOM 1012 O O . ASN A 1 124 ? -8.147 -8.438 15.966 1.00 89.25 124 ASN A O 1
ATOM 1016 N N . GLN A 1 125 ? -9.064 -7.125 14.396 1.00 90.44 125 GLN A N 1
ATOM 1017 C CA . GLN A 1 125 ? -8.817 -8.042 13.277 1.00 90.44 125 GLN A CA 1
ATOM 1018 C C . GLN A 1 125 ? -7.430 -7.843 12.643 1.00 90.44 125 GLN A C 1
ATOM 1020 O O . GLN A 1 125 ? -6.998 -8.647 11.815 1.00 90.44 125 GLN A O 1
ATOM 1025 N N . LEU A 1 126 ? -6.714 -6.785 13.039 1.00 89.12 126 LEU A N 1
ATOM 1026 C CA . LEU A 1 126 ? -5.347 -6.491 12.611 1.00 89.12 126 LEU A CA 1
ATOM 1027 C C . LEU A 1 126 ? -4.336 -6.814 13.734 1.00 89.12 126 LEU A C 1
ATOM 1029 O O . LEU A 1 126 ? -4.657 -6.676 14.913 1.00 89.12 126 LEU A O 1
ATOM 1033 N N . PRO A 1 127 ? -3.101 -7.237 13.400 1.00 81.81 127 PRO A N 1
ATOM 1034 C CA . PRO A 1 127 ? -2.096 -7.674 14.368 1.00 81.81 127 PRO A CA 1
ATOM 1035 C C . PRO A 1 127 ? -1.453 -6.515 15.127 1.00 81.81 127 PRO A C 1
ATOM 1037 O O . PRO A 1 127 ? -1.034 -6.693 16.272 1.00 81.81 127 PRO A O 1
ATOM 1040 N N 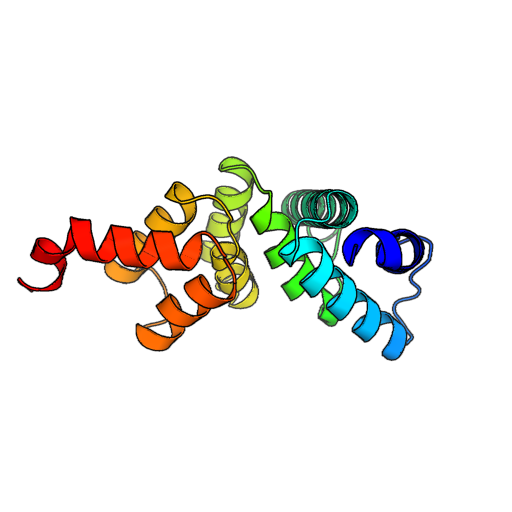. THR A 1 128 ? -1.364 -5.327 14.518 1.00 80.62 128 THR A N 1
ATOM 1041 C CA . THR A 1 128 ? -0.902 -4.142 15.240 1.00 80.62 128 THR A CA 1
ATOM 1042 C C . THR A 1 128 ? -1.907 -3.808 16.330 1.00 80.62 128 THR A C 1
ATOM 1044 O O . THR A 1 128 ? -3.097 -3.676 16.070 1.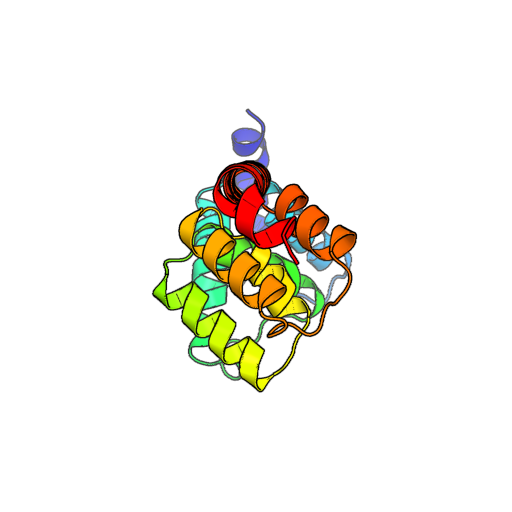00 80.62 128 THR A O 1
ATOM 1047 N N . LYS A 1 129 ? -1.417 -3.663 17.560 1.00 80.25 129 LYS A N 1
ATOM 1048 C CA . LYS A 1 129 ? -2.217 -3.230 18.712 1.00 80.25 129 LYS A CA 1
ATOM 1049 C C . LYS A 1 129 ? -1.850 -1.831 19.186 1.00 80.25 129 LYS A C 1
ATOM 1051 O O . LYS A 1 129 ? -2.422 -1.363 20.157 1.00 80.25 129 LYS A O 1
ATOM 1056 N N . ASN A 1 130 ? -0.907 -1.164 18.517 1.00 88.12 130 ASN A N 1
ATOM 1057 C CA . ASN A 1 130 ? -0.463 0.180 18.873 1.00 88.12 130 ASN A CA 1
ATOM 1058 C C . ASN A 1 130 ? -1.305 1.225 18.112 1.00 88.12 130 ASN A C 1
ATOM 1060 O O . ASN A 1 130 ? -1.074 1.402 16.909 1.00 88.12 130 ASN A O 1
ATOM 1064 N N . PRO A 1 131 ? -2.243 1.932 18.778 1.00 88.25 131 PRO A N 1
ATOM 1065 C CA . PRO A 1 131 ? -3.140 2.861 18.093 1.00 88.25 131 PRO A CA 1
ATOM 1066 C C . PRO A 1 131 ? -2.383 4.050 17.518 1.00 88.25 131 PRO A C 1
ATOM 1068 O O . PRO A 1 131 ? -2.635 4.456 16.387 1.00 88.25 131 PRO A O 1
ATOM 1071 N N . TRP A 1 132 ? -1.406 4.571 18.267 1.00 88.75 132 TRP A N 1
ATOM 1072 C CA . TRP A 1 132 ? -0.584 5.694 17.827 1.00 88.75 132 TRP A CA 1
ATOM 1073 C C . TRP A 1 132 ? 0.125 5.371 16.515 1.00 88.75 132 TRP A C 1
ATOM 1075 O O . TRP A 1 132 ? 0.005 6.119 15.550 1.00 88.75 132 TRP A O 1
ATOM 1085 N N . PHE A 1 133 ? 0.814 4.230 16.451 1.00 90.12 133 PHE A N 1
ATOM 1086 C CA . PHE A 1 133 ? 1.523 3.818 15.242 1.00 90.12 133 PHE A CA 1
ATOM 1087 C C . PHE A 1 133 ? 0.571 3.626 14.053 1.00 90.12 133 PHE A C 1
ATOM 1089 O O . PHE A 1 133 ? 0.863 4.094 12.953 1.00 90.12 133 PHE A O 1
ATOM 1096 N N . PHE A 1 134 ? -0.579 2.983 14.275 1.00 91.88 134 PHE A N 1
ATOM 1097 C CA . PHE A 1 134 ? -1.573 2.730 13.232 1.00 91.88 134 PHE A CA 1
ATOM 1098 C C . PHE A 1 134 ? -2.138 4.031 12.641 1.00 91.88 134 PHE A C 1
ATOM 1100 O O . PHE A 1 134 ? -2.023 4.270 11.437 1.00 91.88 134 PHE A O 1
ATOM 1107 N N . PHE A 1 135 ? -2.682 4.909 13.489 1.00 91.94 135 PHE A N 1
ATOM 1108 C CA . PHE A 1 135 ? -3.285 6.165 13.041 1.00 91.94 135 PHE A CA 1
ATOM 1109 C C . PHE A 1 135 ? -2.247 7.129 12.461 1.00 91.94 135 PHE A C 1
ATOM 1111 O O . PHE A 1 135 ? -2.491 7.732 11.416 1.00 91.94 135 PHE A O 1
ATOM 1118 N N . MET A 1 136 ? -1.058 7.234 13.064 1.00 91.62 136 MET A N 1
ATOM 1119 C CA . MET A 1 136 ? -0.000 8.094 12.525 1.00 91.62 136 MET A CA 1
ATOM 1120 C C . MET A 1 136 ? 0.477 7.632 11.149 1.00 91.62 136 MET A C 1
ATOM 1122 O O . MET A 1 136 ? 0.745 8.472 10.293 1.00 91.62 136 MET A O 1
ATOM 1126 N N . THR A 1 137 ? 0.539 6.321 10.902 1.00 92.38 137 THR A N 1
ATOM 1127 C CA . THR A 1 137 ? 0.935 5.799 9.586 1.00 92.38 137 THR A CA 1
ATOM 1128 C C . THR A 1 137 ? -0.092 6.172 8.517 1.00 92.38 137 THR A C 1
ATOM 1130 O O . THR A 1 137 ? 0.290 6.673 7.461 1.00 92.38 137 THR A O 1
ATOM 1133 N N . ILE A 1 138 ? -1.390 6.016 8.799 1.00 93.81 138 ILE A N 1
ATOM 1134 C CA . ILE A 1 138 ? -2.464 6.441 7.883 1.00 93.81 138 ILE A CA 1
ATOM 1135 C C . ILE A 1 138 ? -2.377 7.949 7.601 1.00 93.81 138 ILE A C 1
ATOM 1137 O O . ILE A 1 138 ? -2.402 8.358 6.438 1.00 93.81 138 ILE A O 1
ATOM 1141 N N . ALA A 1 139 ? -2.216 8.775 8.640 1.00 92.31 139 ALA A N 1
ATOM 1142 C CA . ALA A 1 139 ? -2.130 10.230 8.502 1.00 92.31 139 ALA A CA 1
ATOM 1143 C C . ALA A 1 139 ? -0.914 10.686 7.677 1.00 92.3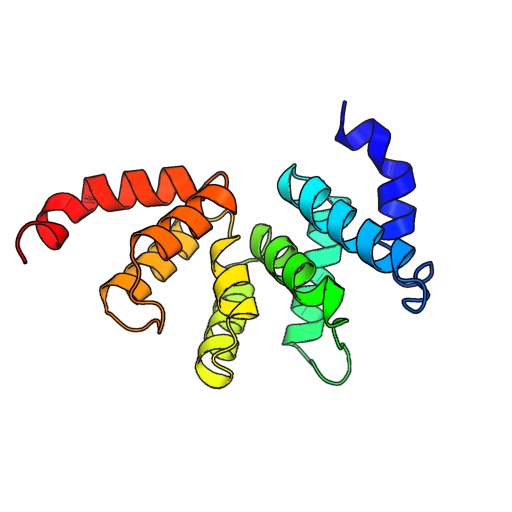1 139 ALA A C 1
ATOM 1145 O O . ALA A 1 139 ? -1.012 11.623 6.889 1.00 92.31 139 ALA A O 1
ATOM 1146 N N . GLN A 1 140 ? 0.237 10.027 7.832 1.00 90.44 140 GLN A N 1
ATOM 1147 C CA . GLN A 1 140 ? 1.459 10.363 7.091 1.00 90.44 140 GLN A CA 1
ATOM 1148 C C . GLN A 1 140 ? 1.402 9.910 5.633 1.00 90.44 140 GLN A C 1
ATOM 1150 O O . GLN A 1 140 ? 1.947 10.569 4.747 1.00 90.44 140 GLN A O 1
ATOM 1155 N N . GLN A 1 141 ? 0.745 8.781 5.378 1.00 87.81 141 GLN A N 1
ATOM 1156 C CA . GLN A 1 141 ? 0.763 8.139 4.072 1.00 87.81 141 GLN A CA 1
ATOM 1157 C C . GLN A 1 141 ? -0.419 8.527 3.200 1.00 87.81 141 GLN A C 1
ATOM 1159 O O . GLN A 1 141 ? -0.387 8.245 2.006 1.00 87.81 141 GLN A O 1
ATOM 1164 N N . SER A 1 142 ? -1.433 9.218 3.715 1.00 82.81 142 SER A N 1
ATOM 1165 C CA . SER A 1 142 ? -2.585 9.674 2.940 1.00 82.81 142 SER A CA 1
ATOM 1166 C C . SER A 1 142 ? -2.984 11.090 3.329 1.00 82.81 142 SER A C 1
ATOM 1168 O O . SER A 1 142 ? -3.284 11.356 4.487 1.00 82.81 142 SER A O 1
ATOM 1170 N N . THR A 1 143 ? -3.060 11.992 2.346 1.00 79.88 143 THR A N 1
ATOM 1171 C CA . THR A 1 143 ? -3.612 13.340 2.566 1.00 79.88 143 THR A CA 1
ATOM 1172 C C . THR A 1 143 ? -5.066 13.265 3.030 1.00 79.88 143 THR A C 1
ATOM 1174 O O . THR A 1 143 ? -5.470 14.024 3.897 1.00 79.88 143 THR A O 1
ATOM 1177 N N . THR A 1 144 ? -5.819 12.288 2.517 1.00 87.25 144 THR A N 1
ATOM 1178 C CA . THR A 1 144 ? -7.184 11.955 2.952 1.00 87.25 144 THR A CA 1
ATOM 1179 C C . THR A 1 144 ? -7.197 11.193 4.281 1.00 87.25 144 THR A C 1
ATOM 1181 O O . THR A 1 144 ? -8.228 11.112 4.935 1.00 87.25 144 THR A O 1
ATOM 1184 N N . GLY A 1 145 ? -6.069 10.613 4.696 1.00 83.56 145 GLY A N 1
ATOM 1185 C CA . GLY A 1 145 ? -5.972 9.795 5.901 1.00 83.56 145 GLY A CA 1
ATOM 1186 C C . GLY A 1 145 ? -6.151 10.589 7.182 1.00 83.56 145 GLY A C 1
ATOM 1187 O O . GLY A 1 145 ? -6.840 10.120 8.082 1.00 83.56 145 GLY A O 1
ATOM 1188 N N . LEU A 1 146 ? -5.601 11.804 7.253 1.00 86.06 146 LEU A N 1
ATOM 1189 C CA . LEU A 1 146 ? -5.841 12.686 8.396 1.00 86.06 146 LEU A CA 1
ATOM 1190 C C . LEU A 1 146 ? -7.331 13.034 8.519 1.00 86.06 146 LEU A C 1
ATOM 1192 O O . LEU A 1 146 ? -7.903 12.882 9.597 1.00 86.06 146 LEU A O 1
ATOM 1196 N N . ASP A 1 147 ? -7.964 13.416 7.408 1.00 86.00 147 ASP A N 1
ATOM 1197 C CA . ASP A 1 147 ? -9.401 13.703 7.370 1.00 86.00 147 ASP A CA 1
ATOM 1198 C C . ASP A 1 147 ? -10.220 12.470 7.763 1.00 86.00 147 ASP A C 1
ATOM 1200 O O . ASP A 1 147 ? -11.166 12.580 8.542 1.00 86.00 147 ASP A O 1
ATOM 1204 N N . ALA A 1 148 ? -9.819 11.286 7.289 1.00 85.75 148 ALA A N 1
ATOM 1205 C CA . ALA A 1 148 ? -10.483 10.034 7.615 1.00 85.75 148 ALA A CA 1
ATOM 1206 C C . ALA A 1 148 ? -10.455 9.741 9.118 1.00 85.75 148 ALA A C 1
ATOM 1208 O O . ALA A 1 148 ? -11.484 9.406 9.701 1.00 85.75 148 ALA A O 1
ATOM 1209 N N . ILE A 1 149 ? -9.299 9.929 9.757 1.00 86.88 149 ILE A N 1
ATOM 1210 C CA . ILE A 1 149 ? -9.125 9.738 11.201 1.00 86.88 149 ILE A CA 1
ATOM 1211 C C . ILE A 1 149 ? -9.960 10.749 11.988 1.00 86.88 149 ILE A C 1
ATOM 1213 O O . ILE A 1 149 ? -10.666 10.357 12.916 1.00 86.88 149 ILE A O 1
ATOM 1217 N N . ILE A 1 150 ? -9.912 12.034 11.619 1.00 85.94 150 ILE A N 1
ATOM 1218 C CA . ILE A 1 150 ? -10.681 13.087 12.298 1.00 85.94 150 ILE A CA 1
ATOM 1219 C C . ILE A 1 150 ? -12.178 12.787 12.205 1.00 85.94 150 ILE A C 1
ATOM 1221 O O . ILE A 1 150 ? -12.858 12.746 13.230 1.00 85.94 150 ILE A O 1
ATOM 1225 N N . GLN A 1 151 ? -12.687 12.521 10.999 1.00 84.69 151 GLN A N 1
ATOM 1226 C CA . GLN A 1 151 ? -14.102 12.216 10.783 1.00 84.69 151 GLN A CA 1
ATOM 1227 C C . GLN A 1 151 ? -14.532 10.956 11.532 1.00 84.69 151 GLN A C 1
ATOM 1229 O O . GLN A 1 151 ? -15.581 10.959 12.177 1.00 84.69 151 GLN A O 1
ATOM 1234 N N . PHE A 1 152 ? -13.712 9.906 11.498 1.00 82.06 152 PHE A N 1
ATOM 1235 C CA . PHE A 1 152 ? -13.983 8.672 12.222 1.00 82.06 152 PHE A CA 1
ATOM 1236 C C . PHE A 1 152 ? -14.111 8.924 13.731 1.00 82.06 152 PHE A C 1
ATOM 1238 O O . PHE A 1 152 ? -15.100 8.518 14.342 1.00 82.06 152 PHE A O 1
ATOM 1245 N N . ILE A 1 153 ? -13.162 9.654 14.332 1.00 81.56 153 ILE A N 1
ATOM 1246 C CA . ILE A 1 153 ? -13.194 9.996 15.762 1.00 81.56 153 ILE A CA 1
ATOM 1247 C C . ILE A 1 153 ? -14.426 10.843 16.090 1.00 81.56 153 ILE A C 1
ATOM 1249 O O . ILE A 1 153 ? -15.109 10.555 17.070 1.00 81.56 153 ILE A O 1
ATOM 1253 N N . SER A 1 154 ? -14.748 11.854 15.277 1.00 80.62 154 SER A N 1
ATOM 1254 C CA . SER A 1 154 ? -15.914 12.716 15.506 1.00 80.62 154 SER A CA 1
ATOM 1255 C C . SER A 1 154 ? -17.239 11.953 15.438 1.00 80.62 154 SER A C 1
ATOM 1257 O O . SER A 1 154 ? -18.127 12.193 16.252 1.00 80.62 154 SER A O 1
ATOM 1259 N N . GLN A 1 155 ? -17.387 11.018 14.498 1.00 77.44 155 GLN A N 1
ATOM 1260 C CA . GLN A 1 155 ? -18.630 10.261 14.318 1.00 77.44 155 GLN A CA 1
ATOM 1261 C C . GLN A 1 155 ? -18.775 9.104 15.310 1.00 77.44 155 GLN A C 1
ATOM 1263 O O . GLN A 1 155 ? -19.884 8.786 15.740 1.00 77.44 155 GLN A O 1
ATOM 1268 N N . LYS A 1 156 ? -17.665 8.458 15.678 1.00 71.56 156 LYS A N 1
ATOM 1269 C CA . LYS A 1 156 ? -17.649 7.267 16.540 1.00 71.56 156 LYS A CA 1
ATOM 1270 C C . LYS A 1 156 ? -17.244 7.569 17.978 1.00 71.56 156 LYS A C 1
ATOM 1272 O O . LYS A 1 156 ? -17.081 6.634 18.757 1.00 71.56 156 LYS A O 1
ATOM 1277 N N . GLN A 1 157 ? -17.156 8.847 18.356 1.00 61.47 157 GLN A N 1
ATOM 1278 C CA . GLN A 1 157 ? -16.798 9.297 19.702 1.00 61.47 157 GLN A CA 1
ATOM 1279 C C . GLN A 1 157 ? -17.574 8.526 20.786 1.00 61.47 157 GLN A C 1
ATOM 1281 O O . GLN A 1 157 ? -16.975 7.969 21.697 1.00 61.47 157 GLN A O 1
ATOM 1286 N N . LYS A 1 158 ? -18.895 8.380 20.640 1.00 58.22 158 LYS A N 1
ATOM 1287 C CA . LYS A 1 158 ? -19.710 7.628 21.610 1.00 58.22 158 LYS A CA 1
ATOM 1288 C C . LYS A 1 158 ? -19.317 6.148 21.717 1.00 58.22 158 LYS A C 1
ATOM 1290 O O . LYS A 1 158 ? -19.192 5.629 22.810 1.00 58.22 158 LYS A O 1
ATOM 1295 N N . THR A 1 159 ? -19.036 5.475 20.602 1.00 59.03 159 THR A N 1
ATOM 1296 C CA . THR A 1 159 ? -18.669 4.045 20.591 1.00 59.03 159 THR A CA 1
ATOM 1297 C C . THR A 1 159 ? -17.255 3.775 21.122 1.00 59.03 159 THR A C 1
ATOM 1299 O O . THR A 1 159 ? -16.991 2.683 21.618 1.00 59.03 159 THR A O 1
ATOM 1302 N N . ILE A 1 160 ? -16.342 4.746 21.009 1.00 59.06 160 ILE A N 1
ATOM 1303 C CA . ILE A 1 160 ? -14.940 4.613 21.441 1.00 59.06 160 ILE A CA 1
ATOM 1304 C C . ILE A 1 160 ? -14.774 4.942 22.930 1.00 59.06 160 ILE A C 1
ATOM 1306 O O . ILE A 1 160 ? -13.986 4.285 23.600 1.00 59.06 160 ILE A O 1
ATOM 1310 N N . PHE A 1 161 ? -15.499 5.943 23.442 1.00 56.34 161 PHE A N 1
ATOM 1311 C CA . PHE A 1 161 ? -15.339 6.444 24.814 1.00 56.34 161 PHE A CA 1
ATOM 1312 C C . PHE A 1 161 ? -16.355 5.874 25.827 1.00 56.34 161 PHE A C 1
ATOM 1314 O O . PHE A 1 161 ? -16.267 6.203 27.005 1.00 56.34 161 PHE A O 1
ATOM 1321 N N . GLU A 1 162 ? -17.303 5.032 25.397 1.00 50.81 162 GLU A N 1
ATOM 1322 C CA . GLU A 1 162 ? -18.252 4.316 26.278 1.00 50.81 162 GLU A CA 1
ATOM 1323 C C . GLU A 1 162 ? -17.890 2.826 26.492 1.00 50.81 162 GLU A C 1
ATOM 1325 O O . GLU A 1 162 ? -18.686 2.070 27.050 1.00 50.81 162 GLU A O 1
ATOM 1330 N N . LYS A 1 163 ? -16.696 2.393 26.063 1.00 46.69 163 LYS A N 1
ATOM 1331 C CA . LYS A 1 163 ? -16.076 1.114 26.459 1.00 46.69 163 LYS A CA 1
ATOM 1332 C C . LYS A 1 163 ? -15.040 1.347 27.551 1.00 46.69 163 LYS A C 1
ATOM 1334 O O . LYS A 1 163 ? -14.931 0.458 28.422 1.00 46.69 163 LYS A O 1
#

Organism: Cotesia congregata (NCBI:txid51543)

Sequence (163 aa):
MILELSGPLERKFLSDAAFDGNDRMERLNKIAFIKWTCFYGSTLCRNYSLVKLKNWLADPVKNPLLEDVRKEILCAGIRSADKETWEKLLEKYSIDKDDTILFALMCSSKYELLEQLIMLYIDNQLPTKNPWFFFMTIAQQSTTGLDAIIQFISQKQKTIFEK

Foldseek 3Di:
DVLVVCVVVCVQLLDPVNQPPPDPVSLVSNQVSLQPCLLVPPPSSQVSLLVLLVVCLVPCPVRPDDPSNLLSSLLSNQQPDDPVSLVSLVVVCLVPVDVSSVLSQLLHQDLVSLLVNVVCVVVVVRPDPDPCVNLVSSVVNYVCSVVSVVVSCVVCVVVVVVD

pLDDT: mean 88.36, std 11.17, range [46.69, 98.69]

Secondary structure (DSSP, 8-state):
-HHHHHHHHHHHHT-STT--S--HHHHHHHHHHHHHHHHTT-HHHHHHHHHHHHHHHH-TTTSPPPHHHHHHHHHHHHTT--HHHHHHHHHHHHHH--HHHHHHHTT-S-HHHHHHHHHHHHTT-SS---HHHHHHHHHHH-HHHHHHHHHHHHHHHHHHH--